Protein AF-A0A231NVU8-F1 (afdb_monomer_lite)

Structure (mmCIF, N/CA/C/O backbone):
data_AF-A0A231NVU8-F1
#
_entry.id   AF-A0A231NVU8-F1
#
loop_
_atom_site.group_PDB
_atom_site.id
_atom_site.type_symbol
_atom_site.label_atom_id
_atom_site.label_alt_id
_atom_site.label_comp_id
_atom_site.label_asym_id
_atom_site.label_entity_id
_atom_site.label_seq_id
_atom_site.pdbx_PDB_ins_code
_atom_site.Cartn_x
_atom_site.Cartn_y
_atom_site.Cartn_z
_atom_site.occupancy
_atom_site.B_iso_or_equiv
_atom_site.auth_seq_id
_atom_site.auth_comp_id
_atom_site.auth_asym_id
_atom_site.auth_atom_id
_atom_site.pdbx_PDB_model_num
ATOM 1 N N . MET A 1 1 ? -11.253 3.774 0.190 1.00 76.56 1 MET A N 1
ATOM 2 C CA . MET A 1 1 ? -10.497 3.198 -0.944 1.00 76.56 1 MET A CA 1
ATOM 3 C C . MET A 1 1 ? -11.263 2.042 -1.543 1.00 76.56 1 MET A C 1
ATOM 5 O O . MET A 1 1 ? -11.832 1.253 -0.787 1.00 76.56 1 MET A O 1
ATOM 9 N N . ASN A 1 2 ? -11.254 1.964 -2.872 1.00 81.25 2 ASN A N 1
ATOM 10 C CA . ASN A 1 2 ? -11.976 0.956 -3.640 1.00 81.25 2 ASN A CA 1
ATOM 11 C C . ASN A 1 2 ? -10.975 0.009 -4.311 1.00 81.25 2 ASN A C 1
ATOM 13 O O . ASN A 1 2 ? -9.819 0.370 -4.526 1.00 81.25 2 ASN A O 1
ATOM 17 N N . LYS A 1 3 ? -11.419 -1.203 -4.654 1.00 85.31 3 LYS A N 1
ATOM 18 C CA . LYS A 1 3 ? -10.626 -2.098 -5.502 1.00 85.31 3 LYS A CA 1
ATOM 19 C C . LYS A 1 3 ? -10.289 -1.385 -6.816 1.00 85.31 3 LYS A C 1
ATOM 21 O O . LYS A 1 3 ? -11.137 -0.691 -7.374 1.00 85.31 3 LYS A O 1
ATOM 26 N N . GLY A 1 4 ? -9.057 -1.543 -7.278 1.00 86.81 4 GLY A N 1
ATOM 27 C CA . GLY A 1 4 ? -8.534 -0.878 -8.466 1.00 86.81 4 GLY A CA 1
ATOM 28 C C . GLY A 1 4 ? -7.874 0.474 -8.200 1.00 86.81 4 GLY A C 1
ATOM 29 O O . GLY A 1 4 ? -7.198 0.979 -9.089 1.00 86.81 4 GLY A O 1
ATOM 30 N N . THR A 1 5 ? -8.010 1.045 -6.996 1.00 89.94 5 THR A N 1
ATOM 31 C CA . THR A 1 5 ? -7.258 2.246 -6.608 1.00 89.94 5 THR A CA 1
ATOM 32 C C . THR A 1 5 ? -5.757 1.973 -6.691 1.00 89.94 5 THR A C 1
ATOM 34 O O . THR A 1 5 ? -5.286 0.972 -6.155 1.00 89.94 5 THR A O 1
ATOM 37 N N . LEU A 1 6 ? -5.023 2.876 -7.338 1.00 91.50 6 LEU A N 1
ATOM 38 C CA . LEU A 1 6 ? -3.574 2.814 -7.452 1.00 91.50 6 LEU A CA 1
ATOM 39 C C . LEU A 1 6 ? -2.924 3.690 -6.380 1.00 91.50 6 LEU A C 1
ATOM 41 O O . LEU A 1 6 ? -3.380 4.797 -6.084 1.00 91.50 6 LEU A O 1
ATOM 45 N N . LEU A 1 7 ? -1.850 3.182 -5.795 1.00 91.75 7 LEU A N 1
ATOM 46 C CA . LEU A 1 7 ? -0.991 3.891 -4.867 1.00 91.75 7 LEU A CA 1
ATOM 47 C C . LEU A 1 7 ? 0.433 3.796 -5.383 1.00 91.75 7 LEU A C 1
ATOM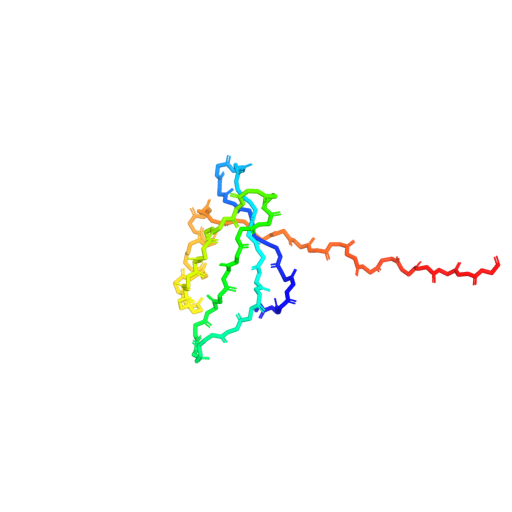 49 O O . LEU A 1 7 ? 0.893 2.722 -5.752 1.00 91.75 7 LEU A O 1
ATOM 53 N N . ILE A 1 8 ? 1.146 4.907 -5.379 1.00 92.88 8 ILE A N 1
ATOM 54 C CA . ILE A 1 8 ? 2.570 4.926 -5.688 1.00 92.88 8 ILE A CA 1
ATOM 55 C C . ILE A 1 8 ? 3.342 5.156 -4.395 1.00 92.88 8 ILE A C 1
ATOM 57 O O . ILE A 1 8 ? 2.899 5.902 -3.524 1.00 92.88 8 ILE A O 1
ATOM 61 N N . THR A 1 9 ? 4.480 4.496 -4.229 1.00 91.94 9 THR A N 1
ATOM 62 C CA . THR A 1 9 ? 5.362 4.775 -3.093 1.00 91.94 9 THR A CA 1
ATOM 63 C C . THR A 1 9 ? 5.887 6.207 -3.170 1.00 91.94 9 THR A C 1
ATOM 65 O O . THR A 1 9 ? 6.088 6.740 -4.257 1.00 91.94 9 THR A O 1
ATOM 68 N N . GLY A 1 10 ? 6.186 6.831 -2.030 1.00 88.25 10 GLY A N 1
ATOM 69 C CA . GLY A 1 10 ? 6.692 8.210 -1.984 1.00 88.25 10 GLY A CA 1
ATOM 70 C C . GLY A 1 10 ? 8.019 8.410 -2.727 1.00 88.25 10 GLY A C 1
ATOM 71 O O . GLY A 1 10 ? 8.327 9.503 -3.193 1.00 88.25 10 GLY A O 1
ATOM 72 N N . ASN A 1 11 ? 8.799 7.337 -2.908 1.00 89.62 11 ASN A N 1
ATOM 73 C CA . ASN A 1 11 ? 10.008 7.337 -3.741 1.00 89.62 11 ASN A CA 1
ATOM 74 C C . ASN A 1 11 ? 9.733 7.112 -5.244 1.00 89.62 11 ASN A C 1
ATOM 76 O O . ASN A 1 11 ? 10.678 7.051 -6.026 1.00 89.62 11 ASN A O 1
ATOM 80 N N . LYS A 1 12 ? 8.464 6.946 -5.635 1.00 84.88 12 LYS A N 1
ATOM 81 C CA . LYS A 1 12 ? 7.964 6.735 -7.002 1.00 84.88 12 LYS A CA 1
ATOM 82 C C . LYS A 1 12 ? 8.554 5.539 -7.749 1.00 84.88 12 LYS A C 1
ATOM 84 O O . LYS A 1 12 ? 8.512 5.498 -8.974 1.00 84.88 12 LYS A O 1
ATOM 89 N N . LYS A 1 13 ? 9.101 4.562 -7.019 1.00 87.94 13 LYS A N 1
ATOM 90 C CA . LYS A 1 13 ? 9.716 3.361 -7.602 1.00 87.94 13 LYS A CA 1
ATOM 91 C C . LYS A 1 13 ? 8.737 2.216 -7.816 1.00 87.94 13 LYS A C 1
ATOM 93 O O . LYS A 1 13 ? 8.946 1.431 -8.731 1.00 87.94 13 LYS A O 1
ATOM 98 N N . LYS A 1 14 ? 7.718 2.102 -6.963 1.00 90.00 14 LYS A N 1
ATOM 99 C CA . LYS A 1 14 ? 6.756 1.002 -7.000 1.00 90.00 14 LYS A CA 1
ATOM 100 C C . LYS A 1 14 ? 5.338 1.540 -7.039 1.00 90.00 14 LYS A C 1
ATOM 102 O O . LYS A 1 14 ? 5.017 2.526 -6.370 1.00 90.00 14 LYS A O 1
ATOM 107 N N . VAL A 1 15 ? 4.498 0.868 -7.812 1.00 92.38 15 VAL A N 1
ATOM 108 C CA . VAL A 1 15 ? 3.069 1.144 -7.901 1.00 92.38 15 VAL A CA 1
ATOM 109 C C . VAL A 1 15 ? 2.343 -0.090 -7.400 1.00 92.38 15 VAL A C 1
ATOM 111 O O . VAL A 1 15 ? 2.624 -1.202 -7.829 1.00 92.38 15 VAL A O 1
ATOM 114 N N . TYR A 1 16 ? 1.418 0.121 -6.479 1.00 93.06 16 TYR A N 1
ATOM 115 C CA . TYR A 1 16 ? 0.570 -0.912 -5.926 1.00 93.06 16 TYR A CA 1
ATOM 116 C C . TYR A 1 16 ? -0.882 -0.635 -6.276 1.00 93.06 16 TYR A C 1
ATOM 118 O O . TYR A 1 16 ? -1.333 0.510 -6.309 1.00 93.06 16 TYR A O 1
ATOM 126 N N . GLN A 1 17 ? -1.644 -1.697 -6.473 1.00 93.19 17 GLN A N 1
ATOM 127 C CA . GLN A 1 17 ? -3.076 -1.637 -6.682 1.00 93.19 17 GLN A CA 1
ATOM 128 C C . GLN A 1 17 ? -3.802 -2.259 -5.501 1.00 93.19 17 GLN A C 1
ATOM 130 O O . GLN A 1 17 ? -3.451 -3.341 -5.035 1.00 93.19 17 GLN A O 1
ATOM 135 N N . VAL A 1 18 ? -4.880 -1.616 -5.058 1.00 92.94 18 VAL A N 1
ATOM 136 C CA . VAL A 1 18 ? -5.833 -2.240 -4.141 1.00 92.94 18 VAL A CA 1
ATOM 137 C C . VAL A 1 18 ? -6.509 -3.400 -4.870 1.00 92.94 18 VAL A C 1
ATOM 139 O O . VAL A 1 18 ? -7.392 -3.187 -5.705 1.00 92.94 18 VAL A O 1
ATOM 142 N N . VAL A 1 19 ? -6.124 -4.630 -4.545 1.00 92.44 19 VAL A N 1
ATOM 143 C CA . VAL A 1 19 ? -6.699 -5.846 -5.145 1.00 92.44 19 VAL A CA 1
ATOM 144 C C . VAL A 1 19 ? -7.931 -6.338 -4.394 1.00 92.44 19 VAL A C 1
ATOM 146 O O . VAL A 1 19 ? -8.784 -7.021 -4.971 1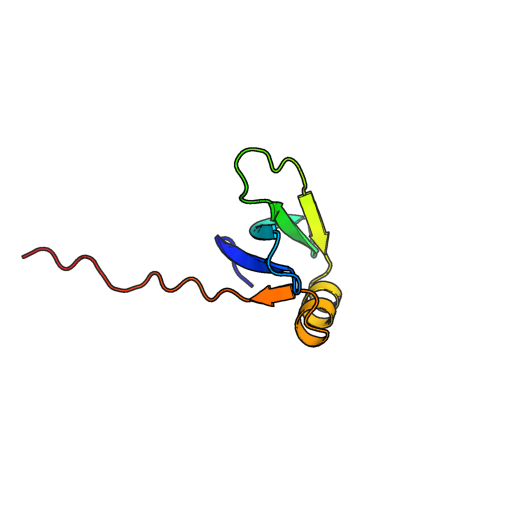.00 92.44 19 VAL A O 1
ATOM 149 N N . GLY A 1 20 ? -8.086 -5.935 -3.133 1.00 92.25 20 GLY A N 1
ATOM 150 C CA . GLY A 1 20 ? -9.239 -6.302 -2.324 1.00 92.25 20 GLY A CA 1
ATOM 151 C C . GLY A 1 20 ? -9.081 -5.949 -0.853 1.00 92.25 20 GLY A C 1
ATOM 152 O O . GLY A 1 20 ? -8.342 -5.037 -0.479 1.00 92.25 20 GLY A O 1
ATOM 153 N N . ARG A 1 21 ? -9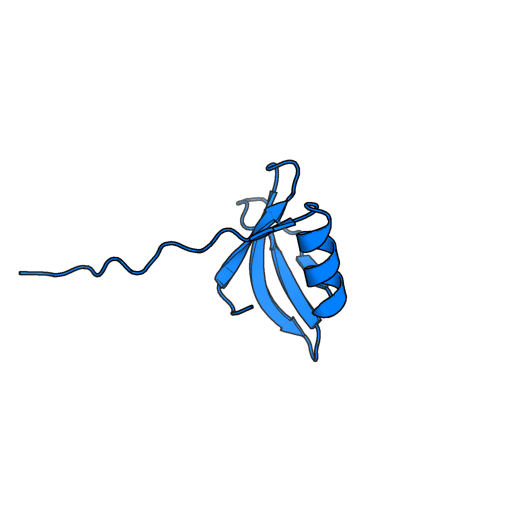.823 -6.680 -0.022 1.00 93.06 21 ARG A N 1
ATOM 154 C CA . ARG A 1 21 ? -9.746 -6.609 1.434 1.00 93.06 21 ARG A CA 1
ATOM 155 C C . ARG A 1 21 ? -9.634 -8.010 2.009 1.00 93.06 21 ARG A C 1
ATOM 157 O O . ARG A 1 21 ? -10.271 -8.928 1.495 1.00 93.06 21 ARG A O 1
ATOM 164 N N . TYR A 1 22 ? -8.863 -8.141 3.076 1.00 91.62 22 TYR A N 1
ATOM 165 C CA . TYR A 1 22 ? -8.773 -9.356 3.872 1.00 91.62 22 TYR A CA 1
ATOM 166 C C . TYR A 1 22 ? -9.298 -9.030 5.270 1.00 91.62 22 TYR A C 1
ATOM 168 O O . TYR A 1 22 ? -8.658 -8.324 6.046 1.00 91.62 22 TYR A O 1
ATOM 176 N N . GLY A 1 23 ? -10.537 -9.438 5.551 1.00 92.00 23 GLY A N 1
ATOM 177 C CA . GLY A 1 23 ? -11.266 -8.961 6.726 1.00 92.00 23 GLY A CA 1
ATOM 178 C C . GLY A 1 23 ? -11.464 -7.440 6.689 1.00 92.00 23 GLY A C 1
ATOM 179 O O . GLY A 1 23 ? -12.143 -6.914 5.805 1.00 92.00 23 GLY A O 1
ATOM 180 N N . LYS A 1 24 ? -10.873 -6.735 7.660 1.00 90.88 24 LYS A N 1
ATOM 181 C CA . LYS A 1 24 ? -10.914 -5.265 7.764 1.00 90.88 24 LYS A CA 1
ATOM 182 C C . LYS A 1 24 ? -9.743 -4.567 7.065 1.00 90.88 24 LYS A C 1
ATOM 184 O O . LYS A 1 24 ? -9.788 -3.347 6.905 1.00 90.88 24 LYS A O 1
ATOM 189 N N . ASP A 1 25 ? -8.736 -5.325 6.646 1.00 94.94 25 ASP A N 1
ATOM 190 C CA . ASP A 1 25 ? -7.488 -4.795 6.111 1.00 94.94 25 ASP A CA 1
ATOM 191 C C . ASP A 1 25 ? -7.549 -4.669 4.586 1.00 94.94 25 ASP A C 1
ATOM 193 O O . ASP A 1 25 ? -8.272 -5.392 3.895 1.00 94.94 25 ASP A O 1
ATOM 197 N N . ILE A 1 26 ? -6.811 -3.701 4.056 1.00 94.31 26 ILE A N 1
ATOM 198 C CA . ILE A 1 26 ? -6.708 -3.388 2.634 1.00 94.31 26 ILE A CA 1
ATOM 199 C C . ILE A 1 26 ? -5.509 -4.145 2.074 1.00 94.31 26 ILE A C 1
ATOM 201 O O . ILE A 1 26 ? -4.402 -4.035 2.597 1.00 94.31 26 ILE A O 1
ATOM 205 N N . VAL A 1 27 ? -5.737 -4.889 0.994 1.00 94.50 27 VAL A N 1
ATOM 206 C CA . VAL A 1 27 ? -4.693 -5.665 0.322 1.00 94.50 27 VAL A CA 1
ATOM 207 C C . VAL A 1 27 ? -4.229 -4.906 -0.912 1.00 94.50 27 VAL A C 1
ATOM 209 O O . VAL A 1 27 ? -5.037 -4.568 -1.786 1.00 94.50 27 VAL A O 1
ATOM 212 N N . LEU A 1 28 ? -2.929 -4.656 -0.968 1.00 94.06 28 LEU A N 1
ATOM 213 C CA . LEU A 1 28 ? -2.217 -4.005 -2.052 1.00 94.06 28 LEU A CA 1
ATOM 214 C C . LEU A 1 28 ? -1.319 -5.032 -2.745 1.00 94.06 28 LEU A C 1
ATOM 216 O O . LEU A 1 28 ? -0.587 -5.748 -2.070 1.00 94.06 28 LEU A O 1
ATOM 220 N N . ALA A 1 29 ? -1.346 -5.093 -4.070 1.00 93.56 29 ALA A N 1
ATOM 221 C CA . ALA A 1 29 ? -0.412 -5.902 -4.852 1.00 93.56 29 ALA A CA 1
ATOM 222 C C . ALA A 1 29 ? 0.430 -4.995 -5.746 1.00 93.56 29 ALA A C 1
ATOM 224 O O . ALA A 1 29 ? -0.104 -4.024 -6.290 1.00 93.56 29 ALA A O 1
ATOM 225 N N . ASP A 1 30 ? 1.722 -5.288 -5.873 1.00 93.44 30 ASP A N 1
ATOM 226 C CA . ASP A 1 30 ? 2.598 -4.606 -6.827 1.00 93.44 30 ASP A CA 1
ATOM 227 C C . ASP A 1 30 ? 2.059 -4.815 -8.256 1.00 93.44 30 ASP A C 1
ATOM 229 O O . ASP A 1 30 ? 1.632 -5.908 -8.624 1.00 93.44 30 ASP A O 1
ATOM 233 N N . THR A 1 31 ? 2.005 -3.747 -9.051 1.00 90.19 31 THR A N 1
ATOM 234 C CA . THR A 1 31 ? 1.512 -3.800 -10.437 1.00 90.19 31 THR A CA 1
ATOM 235 C C . THR A 1 31 ? 2.612 -4.077 -11.461 1.00 90.19 31 THR A C 1
ATOM 237 O O . THR A 1 31 ? 2.333 -4.119 -12.658 1.00 90.19 31 THR A O 1
ATOM 240 N N . SER A 1 32 ? 3.866 -4.179 -11.025 1.00 87.31 32 SER A N 1
ATOM 241 C CA . SER A 1 32 ? 5.010 -4.450 -11.897 1.00 87.31 32 SER A CA 1
ATOM 242 C C . SER A 1 32 ? 4.952 -5.880 -12.444 1.00 87.31 32 SER A C 1
ATOM 244 O O . SER A 1 32 ? 4.549 -6.792 -11.731 1.00 87.31 32 SER A O 1
ATOM 246 N N . GLU A 1 33 ? 5.418 -6.109 -13.679 1.00 76.38 33 GLU A N 1
ATOM 247 C CA . GLU A 1 33 ? 5.415 -7.450 -14.310 1.00 76.38 33 GLU A CA 1
ATOM 248 C C . GLU A 1 33 ? 6.173 -8.524 -13.510 1.00 76.38 33 GLU A C 1
ATOM 250 O O . GLU A 1 33 ? 5.849 -9.699 -13.619 1.00 76.38 33 GLU A O 1
ATOM 255 N N . ASN A 1 34 ? 7.142 -8.121 -12.681 1.00 80.00 34 ASN A N 1
ATOM 256 C CA . ASN A 1 34 ? 7.906 -9.006 -11.788 1.00 80.00 34 ASN A CA 1
ATOM 257 C C . ASN A 1 34 ? 7.574 -8.771 -10.300 1.00 80.00 34 ASN A C 1
ATOM 259 O O . ASN A 1 34 ? 8.393 -9.035 -9.420 1.00 80.00 34 ASN A O 1
ATOM 263 N N . GLY A 1 35 ? 6.434 -8.141 -10.018 1.00 73.25 35 GLY A N 1
ATOM 264 C CA . GLY A 1 35 ? 6.031 -7.746 -8.676 1.00 73.25 35 GLY A CA 1
ATOM 265 C C . GLY A 1 35 ? 5.216 -8.832 -7.982 1.00 73.25 35 GLY A C 1
ATOM 266 O O . GLY A 1 35 ? 3.994 -8.789 -8.016 1.00 73.25 35 GLY A O 1
ATOM 267 N N . ASP A 1 36 ? 5.873 -9.760 -7.288 1.00 83.44 36 ASP A N 1
ATOM 268 C CA . ASP A 1 36 ? 5.196 -10.759 -6.436 1.00 83.44 36 ASP A CA 1
ATOM 269 C C . ASP A 1 36 ? 4.912 -10.245 -5.009 1.00 83.44 36 ASP A C 1
ATOM 271 O O . ASP A 1 36 ? 4.514 -10.993 -4.113 1.00 83.44 36 ASP A O 1
ATOM 275 N N . GLU A 1 37 ? 5.141 -8.955 -4.760 1.00 91.25 37 GLU A N 1
ATOM 276 C CA . GLU A 1 37 ? 5.002 -8.366 -3.434 1.00 91.25 37 GLU A CA 1
ATOM 277 C C . GLU A 1 37 ? 3.547 -7.980 -3.143 1.00 91.25 37 GLU A C 1
ATOM 279 O O . GLU A 1 37 ? 2.926 -7.181 -3.852 1.00 91.25 37 GLU A O 1
ATOM 284 N N . VAL A 1 38 ? 3.018 -8.520 -2.044 1.00 91.94 38 VAL A N 1
ATOM 285 C CA . VAL A 1 38 ? 1.688 -8.202 -1.521 1.00 91.94 38 VAL A CA 1
ATOM 286 C C . VAL A 1 38 ? 1.840 -7.538 -0.160 1.00 91.94 38 VAL A C 1
ATOM 288 O O . VAL A 1 38 ? 2.479 -8.079 0.741 1.00 91.94 38 VAL A O 1
ATOM 291 N N . LEU A 1 39 ? 1.224 -6.371 -0.003 1.00 93.44 39 LEU A N 1
ATOM 292 C CA . LEU A 1 39 ? 1.194 -5.616 1.243 1.00 93.44 39 LEU A CA 1
ATOM 293 C C . LEU A 1 39 ? -0.226 -5.608 1.805 1.00 93.44 39 LEU A C 1
ATOM 295 O O . LEU A 1 39 ? -1.203 -5.453 1.071 1.00 93.44 39 LEU A O 1
ATOM 299 N N . ILE A 1 40 ? -0.351 -5.758 3.119 1.00 94.44 40 ILE A N 1
ATOM 300 C CA . ILE A 1 40 ? -1.637 -5.744 3.815 1.00 94.44 40 ILE A CA 1
ATOM 301 C C . ILE A 1 40 ? -1.557 -4.675 4.890 1.00 94.44 40 ILE A C 1
ATOM 303 O O . ILE A 1 40 ? -0.675 -4.722 5.742 1.00 94.44 40 ILE A O 1
ATOM 307 N N . TYR A 1 41 ? -2.483 -3.723 4.839 1.00 95.00 41 TYR A N 1
ATOM 308 C CA . TYR A 1 41 ? -2.512 -2.598 5.762 1.00 95.00 41 TYR A CA 1
ATOM 309 C C . TYR A 1 41 ? -3.903 -2.393 6.339 1.00 95.00 41 TYR A C 1
ATOM 311 O O . TYR A 1 41 ? -4.906 -2.443 5.622 1.00 95.00 41 TYR A O 1
ATOM 319 N N . GLY A 1 42 ? -3.965 -2.062 7.626 1.00 95.00 42 GLY A N 1
ATOM 320 C CA . GLY A 1 42 ? -5.192 -1.543 8.217 1.00 95.00 42 GLY A CA 1
ATOM 321 C C . GLY A 1 42 ? -5.598 -0.213 7.563 1.00 95.00 42 GLY A C 1
ATOM 322 O O . GLY A 1 42 ? -4.736 0.542 7.108 1.00 95.00 42 GLY A O 1
ATOM 323 N N . PRO A 1 43 ? -6.897 0.134 7.529 1.00 91.38 43 PRO A N 1
ATOM 324 C CA . PRO A 1 43 ? -7.366 1.363 6.887 1.00 91.38 43 PRO A CA 1
ATOM 325 C C . PRO A 1 43 ? -6.745 2.623 7.505 1.00 91.38 43 PRO A C 1
ATOM 327 O O . PRO A 1 43 ? -6.324 3.514 6.772 1.00 91.38 43 PRO A O 1
ATOM 330 N N . THR A 1 44 ? -6.635 2.676 8.835 1.00 93.56 44 THR A N 1
ATOM 331 C CA . THR A 1 44 ? -6.009 3.795 9.556 1.00 93.56 44 THR A CA 1
ATOM 332 C C . THR A 1 44 ? -4.506 3.863 9.307 1.00 93.56 44 THR A C 1
ATOM 334 O O . THR A 1 44 ? -3.964 4.947 9.117 1.00 93.56 44 THR A O 1
ATOM 337 N N .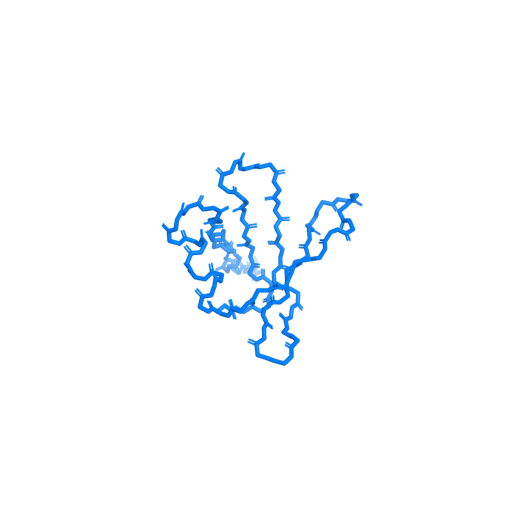 GLU A 1 45 ? -3.835 2.711 9.267 1.00 94.31 45 GLU A N 1
ATOM 338 C CA . GLU A 1 45 ? -2.392 2.630 9.031 1.00 94.31 45 GLU A CA 1
ATOM 339 C C . GLU A 1 45 ? -2.042 3.097 7.618 1.00 94.31 45 GLU A C 1
ATOM 341 O O . GLU A 1 45 ? -1.213 3.988 7.448 1.00 94.31 45 GLU A O 1
ATOM 346 N N . LEU A 1 46 ? -2.752 2.590 6.606 1.00 93.00 46 LEU A N 1
ATOM 347 C CA . LEU A 1 46 ? -2.558 3.009 5.220 1.00 93.00 46 LEU A CA 1
ATOM 348 C C . LEU A 1 46 ? -2.821 4.507 5.038 1.00 93.00 46 LEU A C 1
ATOM 350 O O . LEU A 1 46 ? -2.105 5.185 4.302 1.00 93.00 46 LEU A O 1
ATOM 354 N N . GLN A 1 47 ? -3.833 5.041 5.723 1.00 92.00 47 GLN A N 1
ATOM 355 C CA . GLN A 1 47 ? -4.128 6.469 5.697 1.00 92.00 47 GLN A CA 1
ATOM 356 C C . GLN A 1 47 ? -3.021 7.301 6.362 1.00 92.00 47 GLN A C 1
ATOM 358 O O . GLN A 1 47 ? -2.676 8.359 5.837 1.00 92.00 47 GLN A O 1
ATOM 363 N N . GLY A 1 48 ? -2.426 6.806 7.452 1.00 94.81 48 GLY A N 1
ATOM 364 C CA . GLY A 1 48 ? -1.233 7.390 8.066 1.00 94.81 48 GLY A CA 1
ATOM 365 C C . GLY A 1 48 ? -0.051 7.420 7.099 1.00 94.81 48 GLY A C 1
ATOM 366 O O . GLY A 1 48 ? 0.525 8.480 6.874 1.00 94.81 48 GLY A O 1
ATOM 367 N N . LEU A 1 49 ? 0.229 6.307 6.416 1.00 93.50 49 LEU A N 1
ATOM 368 C CA . LEU A 1 49 ? 1.312 6.235 5.431 1.00 93.50 49 LEU A CA 1
ATOM 369 C C . LEU A 1 49 ? 1.103 7.193 4.247 1.00 93.50 49 LEU A C 1
ATOM 371 O O . LEU A 1 49 ? 2.069 7.742 3.715 1.00 93.50 49 LEU A O 1
ATOM 375 N N . ILE A 1 50 ? -0.147 7.422 3.836 1.00 92.44 50 ILE A N 1
ATOM 376 C CA . ILE A 1 50 ? -0.462 8.434 2.821 1.00 92.44 50 ILE A CA 1
ATOM 377 C C . ILE A 1 50 ? -0.222 9.843 3.356 1.00 92.44 50 ILE A C 1
ATOM 379 O O . ILE A 1 50 ? 0.373 10.676 2.672 1.00 92.44 50 ILE A O 1
ATOM 383 N N . TYR A 1 51 ? -0.662 10.114 4.583 1.00 93.38 51 TYR A N 1
ATOM 384 C CA . TYR A 1 51 ? -0.455 11.403 5.236 1.00 93.38 51 TYR A CA 1
ATOM 385 C C . TYR A 1 51 ? 1.039 11.726 5.408 1.00 93.38 51 TYR A C 1
ATOM 387 O O . TYR A 1 51 ? 1.470 12.849 5.151 1.00 93.38 51 TYR A O 1
ATOM 395 N N . GLU A 1 52 ? 1.850 10.719 5.735 1.00 94.50 52 GLU A N 1
ATOM 396 C CA . GLU A 1 52 ? 3.312 10.802 5.827 1.00 94.50 52 GLU A CA 1
ATOM 397 C C . GLU A 1 52 ? 4.023 10.857 4.461 1.00 94.50 52 GLU A C 1
ATOM 399 O O . GLU A 1 52 ? 5.253 10.868 4.409 1.00 94.50 52 GLU A O 1
ATOM 404 N N . LYS A 1 53 ? 3.282 10.875 3.342 1.00 92.38 53 LYS A N 1
ATOM 405 C CA . LYS A 1 53 ? 3.821 10.821 1.970 1.00 92.38 53 LYS A CA 1
ATOM 406 C C . LYS A 1 53 ? 4.692 9.588 1.692 1.00 92.38 53 LYS A C 1
ATOM 408 O O . LYS A 1 53 ? 5.524 9.601 0.786 1.00 92.38 53 LYS A O 1
ATOM 413 N N . ARG A 1 54 ? 4.504 8.501 2.446 1.00 92.31 54 ARG A N 1
ATOM 414 C CA . ARG A 1 54 ? 5.099 7.188 2.140 1.00 92.31 54 ARG A CA 1
ATOM 415 C C . ARG A 1 54 ? 4.360 6.489 1.008 1.00 92.31 54 ARG A C 1
ATOM 417 O O . ARG A 1 54 ? 4.986 5.752 0.248 1.00 92.31 54 ARG A O 1
ATOM 424 N N . PHE A 1 55 ? 3.070 6.778 0.869 1.00 93.12 55 PHE A N 1
ATOM 425 C CA . PHE A 1 55 ? 2.274 6.466 -0.310 1.00 93.12 55 PHE A CA 1
ATOM 426 C C . PHE A 1 55 ? 1.585 7.724 -0.835 1.00 93.12 55 PHE A C 1
ATOM 428 O O . PHE A 1 55 ? 1.189 8.600 -0.073 1.00 93.12 55 PHE A O 1
ATOM 435 N N . GLU A 1 56 ? 1.395 7.791 -2.142 1.00 92.06 56 GLU A N 1
ATOM 436 C CA . GLU A 1 56 ? 0.580 8.802 -2.797 1.00 92.06 56 GLU A CA 1
ATOM 437 C C . GLU A 1 56 ? -0.551 8.096 -3.547 1.00 92.06 56 GLU A C 1
ATOM 439 O O . GLU A 1 56 ? -0.343 7.111 -4.257 1.00 92.06 56 GLU A O 1
ATOM 444 N N . LEU A 1 57 ? -1.775 8.590 -3.372 1.00 88.56 57 LEU A N 1
ATOM 445 C CA . LEU A 1 57 ? -2.937 8.103 -4.106 1.00 88.56 57 LEU A CA 1
ATOM 446 C C . LEU A 1 57 ? -2.833 8.554 -5.561 1.00 88.56 57 LEU A C 1
ATOM 448 O O . LEU A 1 57 ? -2.913 9.745 -5.862 1.00 88.56 57 LEU A O 1
ATOM 452 N N . VAL A 1 58 ? -2.718 7.590 -6.467 1.00 85.00 58 VAL A N 1
ATOM 453 C CA . VAL A 1 58 ? -2.865 7.846 -7.893 1.00 85.00 58 VAL A CA 1
ATOM 454 C C . VAL A 1 58 ? -4.356 7.740 -8.176 1.00 85.00 58 VAL A C 1
ATOM 456 O O . VAL A 1 58 ? -4.922 6.649 -8.255 1.00 85.00 58 VAL A O 1
ATOM 459 N N . LEU A 1 59 ? -5.024 8.893 -8.247 1.00 66.50 59 LEU A N 1
ATOM 460 C CA . LEU A 1 59 ? -6.403 8.957 -8.716 1.00 66.50 59 LEU A CA 1
ATOM 461 C C . LEU A 1 59 ? -6.430 8.377 -10.130 1.00 66.50 59 LEU A C 1
ATOM 463 O O . LEU A 1 59 ? -5.954 9.010 -11.073 1.00 66.50 59 LEU A O 1
ATOM 467 N N . ASP A 1 60 ? -6.962 7.162 -10.260 1.00 54.38 60 ASP A N 1
ATOM 468 C CA . ASP A 1 60 ? -7.250 6.560 -11.552 1.00 54.38 60 ASP A CA 1
ATOM 469 C C . ASP A 1 60 ? -8.179 7.512 -12.313 1.00 54.38 60 ASP A C 1
ATOM 471 O O . ASP A 1 60 ? -9.376 7.629 -12.048 1.00 54.38 60 ASP A O 1
ATOM 475 N N . SE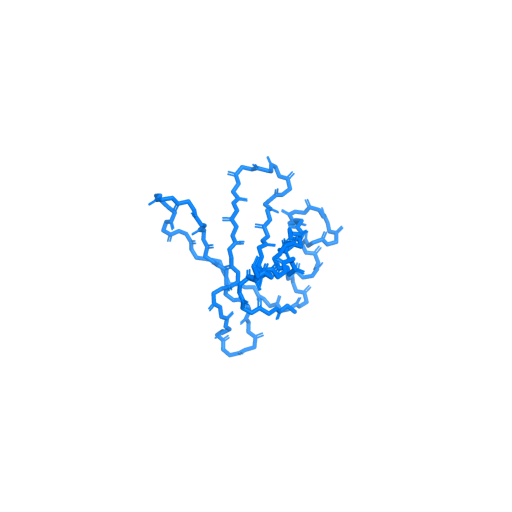R A 1 61 ? -7.595 8.262 -13.242 1.00 44.62 61 SER A N 1
ATOM 476 C CA . SER A 1 61 ? -8.321 9.105 -14.179 1.00 44.62 61 SER A CA 1
ATOM 477 C C . SER A 1 61 ? -8.866 8.240 -15.315 1.00 44.62 61 SER A C 1
ATOM 479 O O . SER A 1 61 ? -8.594 8.512 -16.482 1.00 44.62 61 SER A O 1
ATOM 481 N N . LYS A 1 62 ? -9.656 7.198 -15.026 1.00 53.22 62 LYS A N 1
ATOM 482 C CA . LYS A 1 62 ? -10.515 6.582 -16.046 1.00 53.22 62 LYS A CA 1
ATOM 483 C C . LYS A 1 62 ? -11.985 6.785 -15.729 1.00 53.22 62 LYS A C 1
ATOM 485 O O . LYS A 1 62 ? -12.713 5.880 -15.336 1.00 53.22 62 LYS A O 1
ATOM 490 N N . LYS A 1 63 ? -12.460 7.982 -16.082 1.00 44.84 63 LYS A N 1
ATOM 491 C CA . LYS A 1 63 ? -13.800 8.131 -16.664 1.00 44.84 63 LYS A CA 1
ATOM 492 C C . LYS A 1 63 ? -13.882 9.313 -17.640 1.00 44.84 63 LYS A C 1
ATOM 494 O O . LYS A 1 63 ? -14.660 10.236 -17.438 1.00 44.84 63 LYS A O 1
ATOM 499 N N . LYS A 1 64 ? -13.120 9.283 -18.742 1.00 41.84 64 LYS A N 1
ATOM 500 C CA . LYS A 1 64 ? -13.595 9.891 -19.999 1.00 41.84 64 LYS A CA 1
ATOM 501 C C . LYS A 1 64 ? -14.073 8.764 -20.903 1.00 41.84 64 LYS A C 1
ATOM 503 O O . LYS A 1 64 ? -13.286 7.972 -21.407 1.00 41.84 64 LYS A O 1
ATOM 508 N N . ASN A 1 65 ? -15.396 8.672 -20.979 1.00 42.25 65 ASN A N 1
ATOM 509 C CA . ASN A 1 65 ? -16.165 7.755 -21.801 1.00 42.25 65 ASN A CA 1
ATOM 510 C C . ASN A 1 65 ? -15.598 7.648 -23.219 1.00 42.25 65 ASN A C 1
ATOM 512 O O . ASN A 1 65 ? -15.392 8.661 -23.886 1.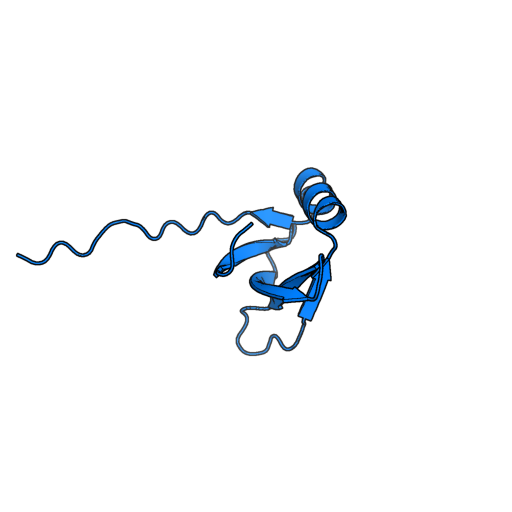00 42.25 65 ASN A O 1
ATOM 516 N N . GLY A 1 66 ? -15.492 6.413 -23.710 1.00 45.16 66 GLY A N 1
ATOM 517 C CA . GLY A 1 66 ? -15.717 6.158 -25.122 1.00 45.16 66 GLY A CA 1
ATOM 518 C C . GLY A 1 66 ? -17.137 6.601 -25.471 1.00 45.16 66 GLY A C 1
ATOM 519 O O . GLY A 1 66 ? -18.107 5.938 -25.117 1.00 45.16 66 GLY A O 1
ATOM 520 N N . GLY A 1 67 ? -17.257 7.748 -26.131 1.00 45.03 67 GLY A N 1
ATOM 521 C CA . GLY A 1 67 ? -18.442 8.118 -26.888 1.00 45.03 67 GLY A CA 1
ATOM 522 C C . GLY A 1 67 ? -18.217 7.704 -28.332 1.00 45.03 67 GLY A C 1
ATOM 523 O O . GLY A 1 67 ? -17.654 8.469 -29.104 1.00 45.03 67 GLY A O 1
ATOM 524 N N . LYS A 1 68 ? -18.623 6.479 -28.676 1.00 53.38 68 LYS A N 1
ATOM 525 C CA . LYS A 1 68 ? -18.905 6.098 -30.064 1.00 53.38 68 LYS A CA 1
ATOM 526 C C . LYS A 1 68 ? -19.980 7.046 -30.609 1.00 53.38 68 LYS A C 1
ATOM 528 O O . LYS A 1 68 ? -21.067 7.096 -30.030 1.00 53.38 68 LYS A O 1
ATOM 533 N N . LYS A 1 69 ? -19.713 7.707 -31.730 1.00 52.53 69 LYS A N 1
ATOM 534 C CA . LYS A 1 69 ? -20.696 7.925 -32.793 1.00 52.53 69 LYS A CA 1
ATOM 535 C C . LYS A 1 69 ? -19.972 8.105 -34.114 1.00 52.53 69 LYS A C 1
ATOM 537 O O . LYS A 1 69 ? -18.991 8.874 -34.121 1.00 52.53 69 LYS A O 1
#

pLDDT: mean 83.9, std 15.91, range [41.84, 95.0]

Sequence (69 aa):
MNKGTLLITGNKKKVYQVVGRYGKDIVLADTSENGDEVLIYGPTELQGLIYEKRFELVLDSKKKNGGKK

Radius of gyration: 13.42 Å; chains: 1; bounding box: 31×22×42 Å

Foldseek 3Di:
DDFQWWKAFLVRPWIWTQNDADVQWTWTFTPDPPTPDIDIGHPVRVVVCCVVSRIPTDPPPPDPDPDDD

Secondary structure (DSSP, 8-state):
--TT-EEEETTSS-EEEEEEEETTEEEEEE-STT---EEEE-HHHHHHHHHTTSEEEE-----------